Protein AF-A0A151F2N2-F1 (afdb_monomer)

Foldseek 3Di:
DEAEDAAPDQVVRCVVVVHHCSNVVRLVVLVVCVVVVHDYAYDYDDDPVCVVPVVVSVVSRD

Sequence (62 aa):
MAVSLDSHIPEQHNEFREIDGTFKKTIKTLDFLRENEISFSVITVPHRENCSYIEDIIDYSF

Mean predicted aligned error: 3.09 Å

So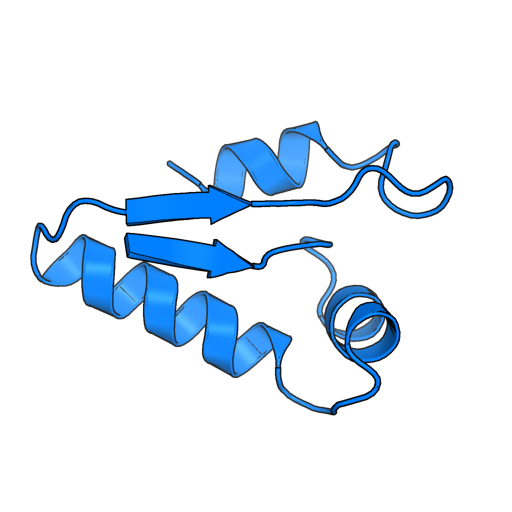lvent-accessible surface area (backbone atoms only — not comparable to full-atom values): 3709 Å² total; per-residue (Å²): 87,82,45,75,52,61,45,83,47,55,68,59,25,12,57,81,63,77,36,86,62,44,37,63,50,43,52,53,48,52,50,54,32,58,78,66,74,48,76,66,44,74,45,62,74,88,40,91,90,31,56,91,45,47,67,59,44,52,60,74,64,109

Secondary structure (DSSP, 8-state):
-EEE---SSHHHHHHHTTSTTHHHHHHHHHHHHHHTT---EEE----TTTGGGHHHHHHTT-

Radius of gyration: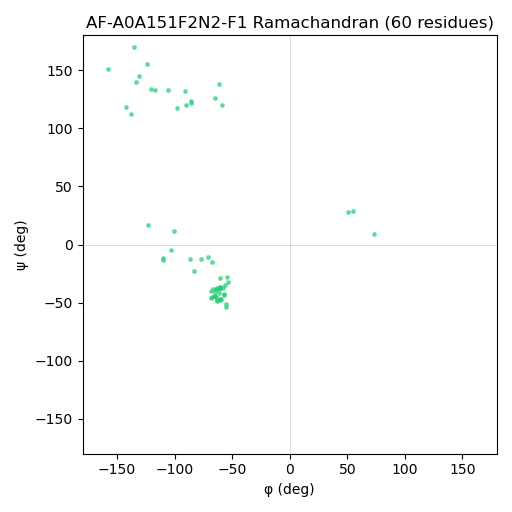 11.15 Å; Cα contacts (8 Å, |Δi|>4): 69; chains: 1; bounding box: 25×15×31 Å

pLDDT: mean 90.39, std 5.44, range [66.81, 96.75]

Structure (mmCIF, N/CA/C/O backbone):
data_AF-A0A151F2N2-F1
#
_entry.id   AF-A0A151F2N2-F1
#
loop_
_atom_site.group_PDB
_atom_site.id
_atom_site.type_symbol
_atom_site.label_atom_id
_atom_site.label_alt_id
_atom_site.label_comp_id
_atom_site.label_asym_id
_atom_site.label_entity_id
_atom_site.label_seq_id
_atom_site.pdbx_PDB_ins_code
_atom_site.Cartn_x
_atom_site.Cartn_y
_atom_site.Cartn_z
_atom_site.occupancy
_atom_site.B_iso_or_equiv
_atom_site.auth_seq_id
_atom_site.auth_comp_id
_atom_site.auth_asym_id
_atom_site.auth_atom_id
_atom_site.pdbx_PDB_model_num
ATOM 1 N N . MET A 1 1 ? -5.384 7.526 10.507 1.00 85.44 1 MET A N 1
ATOM 2 C CA . MET A 1 1 ? -3.916 7.451 10.280 1.00 85.44 1 MET A CA 1
ATOM 3 C C . MET A 1 1 ? -3.654 7.168 8.810 1.00 85.44 1 MET A C 1
ATOM 5 O O . MET A 1 1 ? -4.487 6.511 8.210 1.00 85.44 1 MET A O 1
ATOM 9 N N . ALA A 1 2 ? -2.564 7.659 8.220 1.00 91.62 2 ALA A N 1
ATOM 10 C CA . ALA A 1 2 ? -2.267 7.412 6.808 1.00 91.62 2 ALA A CA 1
ATOM 11 C C . ALA A 1 2 ? -1.132 6.397 6.648 1.00 91.62 2 ALA A C 1
ATOM 13 O O . ALA A 1 2 ? -0.097 6.533 7.301 1.00 91.62 2 ALA A O 1
ATOM 14 N N . VAL A 1 3 ? -1.322 5.410 5.776 1.00 94.00 3 VAL A N 1
ATOM 15 C CA . VAL A 1 3 ? -0.318 4.402 5.431 1.00 94.00 3 VAL A CA 1
ATOM 16 C C . VAL A 1 3 ? -0.040 4.484 3.938 1.00 94.00 3 VAL A C 1
ATOM 18 O O . VAL A 1 3 ? -0.945 4.587 3.120 1.00 94.00 3 VAL A O 1
ATOM 21 N N . SER A 1 4 ? 1.235 4.476 3.588 1.00 93.31 4 SER A N 1
ATOM 22 C CA . SER A 1 4 ? 1.688 4.549 2.207 1.00 93.31 4 SER A CA 1
ATOM 23 C C . SER A 1 4 ? 1.740 3.169 1.546 1.00 93.31 4 SER A C 1
ATOM 25 O O . SER A 1 4 ? 2.456 2.296 2.047 1.00 93.31 4 SER A O 1
ATOM 27 N N . LEU A 1 5 ? 1.041 3.002 0.420 1.00 93.56 5 LEU A N 1
ATOM 28 C CA . LEU A 1 5 ? 1.059 1.802 -0.424 1.00 93.56 5 LEU A CA 1
ATOM 29 C C . LEU A 1 5 ? 1.101 2.218 -1.901 1.00 93.56 5 LEU A C 1
ATOM 31 O O . LEU A 1 5 ? 0.148 2.798 -2.412 1.00 93.56 5 LEU A O 1
ATOM 35 N N . ASP A 1 6 ? 2.210 1.945 -2.582 1.00 91.88 6 ASP A N 1
ATOM 36 C CA . ASP A 1 6 ? 2.461 2.412 -3.953 1.00 91.88 6 ASP A CA 1
ATOM 37 C C . ASP A 1 6 ? 2.431 1.284 -4.984 1.00 91.88 6 ASP A C 1
ATOM 39 O O . ASP A 1 6 ? 2.395 1.559 -6.180 1.00 91.88 6 ASP A O 1
ATOM 43 N N . SER A 1 7 ? 2.426 0.026 -4.539 1.00 91.06 7 SER A N 1
ATOM 44 C CA . SER A 1 7 ? 2.193 -1.147 -5.380 1.00 91.06 7 SER A CA 1
ATOM 45 C C . SER A 1 7 ? 1.721 -2.328 -4.530 1.00 91.06 7 SER A C 1
ATOM 47 O O . SER A 1 7 ? 2.089 -2.446 -3.359 1.00 91.06 7 SER A O 1
ATOM 49 N N . HIS A 1 8 ? 0.936 -3.226 -5.126 1.00 88.38 8 HIS A N 1
ATOM 50 C CA . HIS A 1 8 ? 0.639 -4.542 -4.552 1.00 88.38 8 HIS A CA 1
ATOM 51 C C . HIS A 1 8 ? 1.812 -5.528 -4.734 1.00 88.38 8 HIS A C 1
ATOM 53 O O . HIS A 1 8 ? 1.837 -6.592 -4.114 1.00 88.38 8 HIS A O 1
ATOM 59 N N . ILE A 1 9 ? 2.788 -5.178 -5.581 1.00 90.44 9 ILE A N 1
ATOM 60 C CA . ILE A 1 9 ? 3.980 -5.975 -5.872 1.00 90.44 9 ILE A CA 1
ATOM 61 C C . ILE A 1 9 ? 5.089 -5.579 -4.880 1.00 90.44 9 ILE A C 1
ATOM 63 O O . ILE A 1 9 ? 5.499 -4.412 -4.866 1.00 90.44 9 ILE A O 1
ATOM 67 N N . PRO A 1 10 ? 5.609 -6.517 -4.061 1.00 92.25 10 PRO A N 1
ATOM 68 C CA . PRO A 1 10 ? 6.562 -6.203 -2.998 1.00 92.25 10 PRO A CA 1
ATOM 69 C C . PRO A 1 10 ? 7.829 -5.494 -3.472 1.00 92.25 10 PRO A C 1
ATOM 71 O O . PRO A 1 10 ? 8.285 -4.550 -2.827 1.00 92.25 10 PRO A O 1
ATOM 74 N N . GLU A 1 11 ? 8.400 -5.950 -4.582 1.00 92.12 11 GLU A N 1
ATOM 75 C CA . GLU A 1 11 ? 9.646 -5.430 -5.137 1.00 92.12 11 GLU A 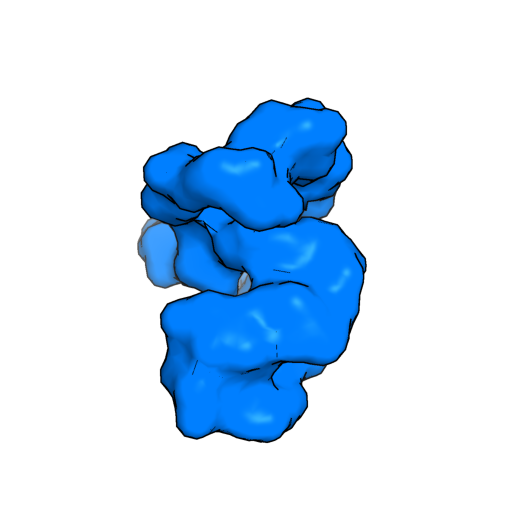CA 1
ATOM 76 C C . GLU A 1 11 ? 9.466 -3.987 -5.611 1.00 92.12 11 GLU A C 1
ATOM 78 O O . GLU A 1 11 ? 10.268 -3.130 -5.253 1.00 92.12 11 GLU A O 1
ATOM 83 N N . GLN A 1 12 ? 8.365 -3.699 -6.310 1.00 91.06 12 GLN A N 1
ATOM 84 C CA . GLN A 1 12 ? 8.048 -2.347 -6.776 1.00 91.06 12 GLN A CA 1
ATOM 85 C C . GLN A 1 12 ? 7.797 -1.399 -5.606 1.00 91.06 12 GLN A C 1
ATOM 87 O O . GLN A 1 12 ? 8.310 -0.288 -5.589 1.00 91.06 12 GLN A O 1
ATOM 92 N N . HIS A 1 13 ? 7.034 -1.827 -4.596 1.00 91.81 13 HIS A N 1
ATOM 93 C CA . HIS A 1 13 ? 6.786 -0.985 -3.424 1.00 91.81 13 HIS A CA 1
ATOM 94 C C . HIS A 1 13 ? 8.074 -0.702 -2.640 1.00 91.81 13 HIS A C 1
ATOM 96 O O . HIS A 1 13 ? 8.270 0.416 -2.167 1.00 91.81 13 HIS A O 1
ATOM 102 N N . ASN A 1 14 ? 8.972 -1.686 -2.524 1.00 92.75 14 ASN A N 1
ATOM 103 C CA . ASN A 1 14 ? 10.288 -1.463 -1.923 1.00 92.75 14 ASN A CA 1
ATOM 104 C C . ASN A 1 14 ? 11.135 -0.488 -2.752 1.00 92.75 14 ASN A C 1
ATOM 106 O O . ASN A 1 14 ? 11.791 0.371 -2.167 1.00 92.75 14 ASN A O 1
ATOM 110 N N . GLU A 1 15 ? 11.092 -0.596 -4.083 1.00 92.19 15 GLU A N 1
ATOM 111 C CA . GLU A 1 15 ? 11.789 0.290 -5.021 1.00 92.19 15 GLU A CA 1
ATOM 112 C C . GLU A 1 15 ? 11.283 1.734 -4.922 1.00 92.19 15 GLU A C 1
ATOM 114 O O . GLU A 1 15 ? 12.089 2.637 -4.712 1.00 92.19 15 GLU A O 1
ATOM 119 N N . PHE A 1 16 ? 9.961 1.957 -4.922 1.00 89.50 16 PHE A N 1
ATOM 120 C CA . PHE A 1 16 ? 9.354 3.281 -4.707 1.00 89.50 16 PHE A CA 1
ATOM 121 C C . PHE A 1 16 ? 9.818 3.959 -3.414 1.00 89.50 16 PHE A C 1
ATOM 123 O O . PHE A 1 16 ? 9.796 5.185 -3.296 1.00 89.50 16 PHE A O 1
ATOM 130 N N . ARG A 1 17 ? 10.189 3.156 -2.416 1.00 87.19 17 ARG A N 1
ATOM 131 C CA . ARG A 1 17 ? 10.601 3.616 -1.090 1.00 87.19 17 ARG A CA 1
ATOM 132 C C . ARG A 1 17 ? 12.110 3.579 -0.886 1.00 87.19 17 ARG A C 1
ATOM 134 O O . ARG A 1 17 ? 12.546 4.013 0.175 1.00 87.19 17 ARG A O 1
ATOM 141 N N . GLU A 1 18 ? 12.868 3.058 -1.853 1.00 91.81 18 GLU A N 1
ATOM 142 C CA . GLU A 1 18 ? 14.313 2.799 -1.788 1.00 91.81 18 GLU A CA 1
ATOM 143 C C . GLU A 1 18 ? 14.738 2.013 -0.528 1.00 91.81 18 GLU A C 1
ATOM 145 O O . GLU A 1 18 ? 15.848 2.163 -0.014 1.00 91.81 18 GLU A O 1
ATOM 150 N N . ILE A 1 19 ? 13.834 1.188 0.020 1.00 92.69 19 ILE A N 1
ATOM 151 C CA . ILE A 1 19 ? 14.039 0.470 1.283 1.00 92.69 19 ILE A CA 1
ATOM 152 C C . ILE A 1 19 ? 13.423 -0.930 1.202 1.00 92.69 19 ILE A C 1
ATOM 154 O O . ILE A 1 19 ? 12.198 -1.102 1.143 1.00 92.69 19 ILE A O 1
ATOM 158 N N . ASP A 1 20 ? 14.281 -1.939 1.339 1.00 94.56 20 ASP A N 1
ATOM 159 C CA . ASP A 1 20 ? 13.887 -3.345 1.366 1.00 94.56 20 ASP A CA 1
ATOM 160 C C . ASP A 1 20 ? 12.949 -3.689 2.530 1.00 94.56 20 ASP A C 1
ATOM 162 O O . ASP A 1 20 ? 13.125 -3.289 3.689 1.00 94.56 20 ASP A O 1
ATOM 166 N N . GLY A 1 21 ? 11.936 -4.497 2.218 1.00 93.81 21 GLY A N 1
ATOM 167 C CA . GLY A 1 21 ? 10.971 -5.002 3.190 1.00 93.81 21 GLY A CA 1
ATOM 168 C C . GLY A 1 21 ? 9.969 -3.959 3.689 1.00 93.81 21 GLY A C 1
ATOM 169 O O . GLY A 1 21 ? 9.217 -4.255 4.624 1.00 93.81 21 GLY A O 1
ATOM 170 N N . THR A 1 22 ? 9.922 -2.765 3.090 1.00 94.88 22 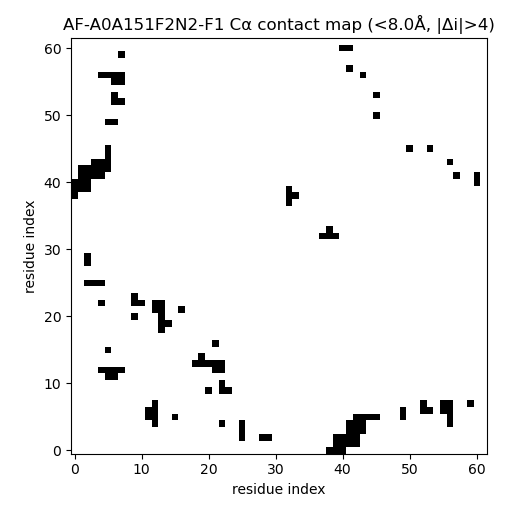THR A N 1
ATOM 171 C CA . THR A 1 22 ? 8.880 -1.773 3.386 1.00 94.88 22 THR A CA 1
ATOM 172 C C . THR A 1 22 ? 7.500 -2.292 3.040 1.00 94.88 22 THR A C 1
ATOM 174 O O . THR A 1 22 ? 6.603 -2.111 3.853 1.00 94.88 22 THR A O 1
ATOM 177 N N . PHE A 1 23 ? 7.340 -3.043 1.948 1.00 94.62 23 PHE A N 1
ATOM 178 C CA . PHE A 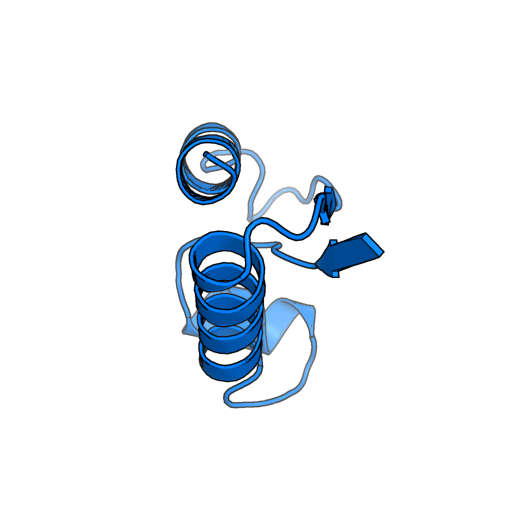1 23 ? 6.061 -3.670 1.614 1.00 94.62 23 PHE A CA 1
ATOM 179 C C . PHE A 1 23 ? 5.542 -4.542 2.762 1.00 94.62 23 PHE A C 1
ATOM 181 O O . PHE A 1 23 ? 4.434 -4.360 3.260 1.00 94.62 23 PHE A O 1
ATOM 188 N N . LYS A 1 24 ? 6.390 -5.442 3.274 1.00 95.31 24 LYS A N 1
ATOM 189 C CA . LYS A 1 24 ? 6.033 -6.332 4.388 1.00 95.31 24 LYS A CA 1
ATOM 190 C C . LYS A 1 24 ? 5.662 -5.554 5.652 1.00 95.31 24 LYS A C 1
ATOM 192 O O . LYS A 1 24 ? 4.790 -5.992 6.397 1.00 95.31 24 LYS A O 1
ATOM 197 N N . LYS A 1 25 ? 6.339 -4.434 5.925 1.00 95.25 25 LYS A N 1
ATOM 198 C CA . LYS A 1 25 ? 6.003 -3.555 7.055 1.00 95.25 25 LYS A CA 1
ATOM 199 C C . LYS A 1 25 ? 4.659 -2.865 6.826 1.00 95.25 25 LYS A C 1
ATOM 201 O O . LYS A 1 25 ? 3.838 -2.896 7.731 1.00 95.25 25 LYS A O 1
ATOM 206 N N . THR A 1 26 ? 4.428 -2.327 5.630 1.00 94.94 26 THR A N 1
ATOM 207 C CA . THR A 1 26 ? 3.166 -1.698 5.231 1.00 94.94 26 THR A CA 1
ATOM 208 C C . THR A 1 26 ? 1.995 -2.657 5.420 1.00 94.94 26 THR A C 1
ATOM 210 O O . THR A 1 26 ? 1.076 -2.321 6.157 1.00 94.94 26 THR A O 1
ATOM 213 N N . ILE A 1 27 ? 2.057 -3.870 4.859 1.00 94.25 27 ILE A N 1
ATOM 214 C CA . ILE A 1 27 ? 0.980 -4.864 4.999 1.00 94.25 27 ILE A CA 1
ATOM 215 C C . ILE A 1 27 ? 0.740 -5.220 6.469 1.00 94.25 27 ILE A C 1
ATOM 217 O O . ILE A 1 27 ? -0.388 -5.140 6.939 1.00 94.25 27 ILE A O 1
ATOM 221 N N . LYS A 1 28 ? 1.802 -5.487 7.243 1.00 95.19 28 LYS A N 1
ATOM 222 C CA . LYS A 1 28 ? 1.671 -5.736 8.689 1.00 95.19 28 LYS A CA 1
ATOM 223 C C . LYS A 1 28 ? 1.015 -4.579 9.440 1.00 95.19 28 LYS A C 1
ATOM 225 O O . LYS A 1 28 ? 0.289 -4.813 10.400 1.00 95.19 28 LYS A O 1
ATOM 230 N N . THR A 1 29 ? 1.305 -3.338 9.054 1.00 94.69 29 THR A N 1
ATOM 231 C CA . THR A 1 29 ? 0.665 -2.161 9.641 1.00 94.69 29 THR A CA 1
ATOM 232 C C . THR A 1 29 ? -0.812 -2.103 9.269 1.00 94.69 29 THR A C 1
ATOM 234 O O . THR A 1 29 ? -1.623 -1.867 10.155 1.00 94.69 29 THR A O 1
ATOM 237 N N . LEU A 1 30 ? -1.175 -2.344 8.007 1.00 93.69 30 LEU A N 1
ATOM 238 C CA . LEU A 1 30 ? -2.577 -2.372 7.578 1.00 93.69 30 LEU A CA 1
ATOM 239 C C . LEU A 1 30 ? -3.370 -3.453 8.323 1.00 93.69 30 LEU A C 1
ATOM 241 O O . LEU A 1 30 ? -4.424 -3.151 8.876 1.00 93.69 30 LEU A O 1
ATOM 245 N N . ASP A 1 31 ? -2.824 -4.668 8.421 1.00 94.31 31 ASP A N 1
ATOM 246 C CA . ASP A 1 31 ? -3.451 -5.779 9.1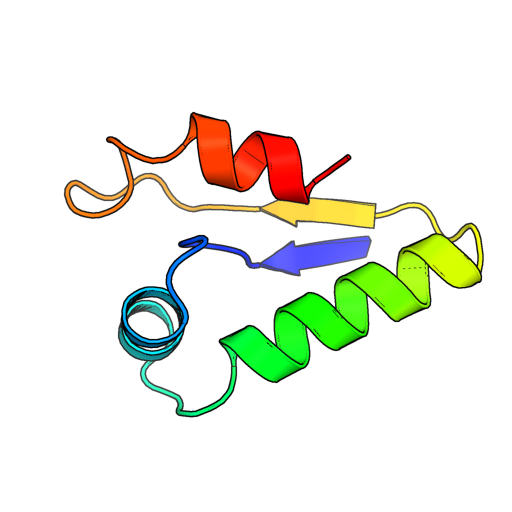43 1.00 94.31 31 ASP A CA 1
ATOM 247 C C . ASP A 1 31 ? -3.643 -5.446 10.624 1.00 94.31 31 ASP A C 1
ATOM 249 O O . ASP A 1 31 ? -4.751 -5.557 11.139 1.00 94.31 31 ASP A O 1
ATOM 253 N N . PHE A 1 32 ? -2.603 -4.930 11.288 1.00 95.69 32 PHE A N 1
ATOM 254 C CA . PHE A 1 32 ? -2.691 -4.507 12.686 1.00 95.69 32 PHE A CA 1
ATOM 255 C C . PHE A 1 32 ? -3.782 -3.450 12.904 1.00 95.69 32 PHE A C 1
ATOM 257 O O . PHE A 1 32 ? -4.527 -3.516 13.880 1.00 95.69 32 PHE A O 1
ATOM 264 N N . LEU A 1 33 ? -3.891 -2.465 12.010 1.00 94.06 33 LEU A N 1
ATOM 265 C CA . LEU A 1 33 ? -4.907 -1.419 12.132 1.00 94.06 33 LEU A CA 1
ATOM 266 C C . LEU A 1 33 ? -6.314 -1.967 11.914 1.00 94.06 33 LEU A C 1
ATOM 268 O O . LEU A 1 33 ? -7.219 -1.600 12.661 1.00 94.06 33 LEU A O 1
ATOM 272 N N . ARG A 1 34 ? -6.477 -2.871 10.942 1.00 92.75 34 ARG A N 1
ATOM 273 C CA . ARG A 1 34 ? -7.744 -3.546 10.651 1.00 92.75 34 ARG A CA 1
ATOM 274 C C . ARG A 1 34 ? -8.194 -4.412 11.832 1.00 92.75 34 ARG A C 1
ATOM 276 O O . ARG A 1 34 ? -9.325 -4.277 12.281 1.00 92.75 34 ARG A O 1
ATOM 283 N N . GLU A 1 35 ? -7.300 -5.237 12.377 1.00 96.25 35 GLU A N 1
ATOM 284 C CA . GLU A 1 35 ? -7.562 -6.121 13.526 1.00 96.25 35 GLU A CA 1
ATOM 285 C C . GLU A 1 35 ? -7.962 -5.363 14.799 1.00 96.25 35 GLU A C 1
ATOM 287 O O . GLU A 1 35 ? -8.691 -5.897 15.630 1.00 96.25 35 GLU A O 1
ATOM 292 N N . ASN A 1 36 ? -7.491 -4.124 14.956 1.00 96.75 36 ASN A N 1
ATOM 293 C CA . ASN A 1 36 ? -7.781 -3.284 16.120 1.00 96.75 36 ASN A CA 1
ATOM 294 C C . ASN A 1 36 ? -8.885 -2.244 15.854 1.00 96.75 36 ASN A C 1
ATOM 296 O O . ASN A 1 36 ? -9.051 -1.327 16.656 1.00 96.75 36 ASN A O 1
ATOM 300 N N . GLU A 1 37 ? -9.607 -2.352 14.732 1.00 95.44 37 GLU A N 1
ATOM 301 C CA . GLU A 1 37 ? -10.693 -1.437 14.342 1.00 95.44 37 GLU A CA 1
ATOM 302 C C . GLU A 1 37 ? -10.261 0.046 14.311 1.00 95.44 37 GLU A C 1
ATOM 304 O O . GLU A 1 37 ? -11.049 0.971 14.530 1.00 95.44 37 GLU A O 1
ATOM 309 N N . ILE A 1 38 ? -8.978 0.301 14.032 1.00 94.69 38 ILE A N 1
ATOM 310 C CA . ILE A 1 38 ? -8.418 1.651 13.980 1.00 94.69 38 ILE A CA 1
ATOM 311 C C . ILE A 1 38 ? -8.647 2.214 12.584 1.00 94.69 38 ILE A C 1
ATOM 313 O O . ILE A 1 38 ? -8.146 1.679 11.604 1.00 94.69 38 ILE A O 1
ATOM 317 N N . SER A 1 39 ? -9.332 3.352 12.483 1.00 93.38 39 SER A N 1
ATOM 318 C CA . SER A 1 39 ? -9.551 4.006 11.190 1.00 93.38 39 SER A CA 1
ATOM 319 C C . SER A 1 39 ? -8.238 4.489 10.549 1.00 93.38 39 SER A C 1
ATOM 321 O O . SER A 1 39 ? -7.450 5.258 11.129 1.00 93.38 39 SER A O 1
ATOM 323 N N . PHE A 1 40 ? -8.018 4.068 9.305 1.00 93.38 40 PHE A N 1
ATOM 324 C CA . PHE A 1 40 ? -6.864 4.448 8.503 1.00 93.38 40 PHE A CA 1
ATOM 325 C C . PHE A 1 40 ? -7.251 4.820 7.071 1.00 93.38 40 PHE A C 1
ATOM 327 O O . PHE A 1 40 ? -8.388 4.661 6.639 1.00 93.38 40 PHE A O 1
ATOM 334 N N . SER A 1 41 ? -6.283 5.369 6.349 1.00 93.00 41 SER A N 1
ATOM 335 C CA . SER A 1 41 ? -6.374 5.667 4.926 1.00 93.00 41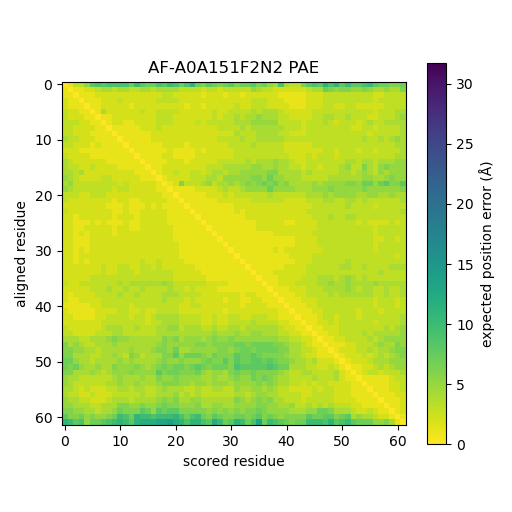 SER A CA 1
ATOM 336 C C . SER A 1 41 ? -5.106 5.172 4.256 1.00 93.00 41 SER A C 1
ATOM 338 O O . SER A 1 41 ? -4.011 5.344 4.800 1.00 93.00 41 SER A O 1
ATOM 340 N N . VAL A 1 42 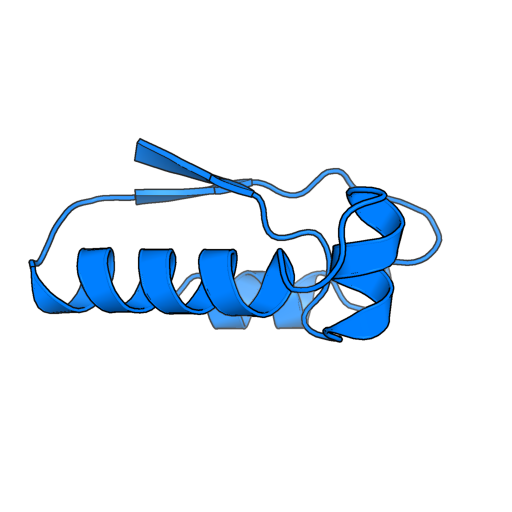? -5.253 4.587 3.076 1.00 92.75 42 VAL A N 1
ATOM 341 C CA . VAL A 1 42 ? -4.124 4.264 2.212 1.00 92.75 42 VAL A CA 1
ATOM 342 C C . VAL A 1 42 ? -3.869 5.446 1.285 1.00 92.75 42 VAL A C 1
ATOM 344 O O . VAL A 1 42 ? -4.800 6.016 0.720 1.00 92.75 42 VAL A O 1
ATOM 347 N N . ILE A 1 43 ? -2.608 5.852 1.177 1.00 92.62 43 ILE A N 1
ATOM 348 C CA . ILE A 1 43 ? -2.161 6.913 0.277 1.00 92.62 43 ILE A CA 1
ATOM 349 C C . ILE A 1 43 ? -1.201 6.301 -0.731 1.00 92.62 43 ILE A C 1
ATOM 351 O O . ILE A 1 43 ? -0.266 5.594 -0.355 1.00 92.62 43 ILE A O 1
ATOM 355 N N . THR A 1 44 ? -1.417 6.638 -1.994 1.00 90.75 44 THR A N 1
ATOM 356 C CA . THR A 1 44 ? -0.543 6.294 -3.109 1.00 90.75 44 THR A CA 1
ATOM 357 C C . THR A 1 44 ? -0.269 7.546 -3.929 1.00 90.75 44 THR A C 1
ATOM 359 O O . THR A 1 44 ? -1.141 8.414 -4.050 1.00 90.75 44 THR A O 1
ATOM 362 N N . VAL A 1 45 ? 0.940 7.666 -4.473 1.00 88.94 45 VAL A N 1
ATOM 363 C CA . VAL A 1 45 ? 1.244 8.687 -5.481 1.00 88.94 45 VAL A CA 1
ATOM 364 C C . VAL A 1 45 ? 1.159 8.022 -6.854 1.00 88.94 45 VAL A C 1
ATOM 366 O O . VAL A 1 45 ? 1.945 7.111 -7.125 1.00 88.94 45 VAL A O 1
ATOM 369 N N . PRO A 1 46 ? 0.239 8.458 -7.736 1.00 88.38 46 PRO A N 1
ATOM 370 C CA . PRO A 1 46 ? 0.169 7.929 -9.089 1.00 88.38 46 PRO A CA 1
ATOM 371 C C . PRO A 1 46 ? 1.489 8.155 -9.833 1.00 88.38 46 PRO A C 1
ATOM 373 O O . PRO A 1 46 ? 1.934 9.288 -10.028 1.00 88.38 46 PRO A O 1
ATOM 376 N N . HIS A 1 47 ? 2.098 7.060 -10.263 1.00 86.56 47 HIS A N 1
ATOM 377 C CA . HIS A 1 47 ? 3.305 6.997 -11.067 1.00 86.56 47 HIS A CA 1
ATOM 378 C C . HIS A 1 47 ? 3.017 6.192 -12.333 1.00 86.56 47 HIS A C 1
ATOM 380 O O . HIS A 1 47 ? 2.151 5.319 -12.357 1.00 86.56 47 HIS A O 1
ATOM 386 N N . ARG A 1 48 ? 3.779 6.428 -13.404 1.00 86.69 48 ARG A N 1
ATOM 387 C CA . ARG A 1 48 ? 3.615 5.673 -14.656 1.00 86.69 48 ARG A CA 1
ATOM 388 C C . ARG A 1 48 ? 3.686 4.155 -14.439 1.00 86.69 48 ARG A C 1
ATOM 390 O O . ARG A 1 48 ? 3.026 3.412 -15.154 1.00 86.69 48 ARG A O 1
ATOM 397 N N . GLU A 1 49 ? 4.475 3.722 -13.464 1.00 84.81 49 GLU A N 1
ATOM 398 C CA . GLU A 1 49 ? 4.736 2.311 -13.167 1.00 84.81 49 GLU A CA 1
ATOM 399 C C . GLU A 1 49 ? 3.659 1.651 -12.298 1.00 84.81 49 GLU A C 1
ATOM 401 O O . GLU A 1 49 ? 3.511 0.435 -12.367 1.00 84.81 49 GLU A O 1
ATOM 406 N N . ASN A 1 50 ? 2.880 2.423 -11.527 1.00 85.25 50 ASN A N 1
ATOM 407 C CA . ASN A 1 50 ? 1.812 1.884 -10.676 1.00 85.25 50 ASN A CA 1
ATOM 408 C C . ASN A 1 50 ? 0.396 2.236 -11.154 1.00 85.25 50 ASN A C 1
ATOM 410 O O . ASN A 1 50 ? -0.562 1.611 -10.710 1.00 85.25 50 ASN A O 1
ATOM 414 N N . CYS A 1 51 ? 0.246 3.179 -12.093 1.00 85.81 51 CYS A N 1
ATOM 415 C CA . CYS A 1 51 ? -1.059 3.633 -12.579 1.00 85.81 51 CYS A CA 1
ATOM 416 C C . CYS A 1 51 ? -1.926 2.497 -13.135 1.00 85.81 51 CYS A C 1
ATOM 418 O O . CYS A 1 51 ? -3.142 2.521 -12.973 1.00 85.81 51 CYS A O 1
ATOM 420 N N . SER A 1 52 ? -1.313 1.499 -13.777 1.00 87.69 52 SER A N 1
ATOM 421 C CA . SER A 1 52 ? -2.020 0.326 -14.306 1.00 87.69 52 SER A CA 1
ATOM 422 C C . SER A 1 52 ? -2.538 -0.628 -13.224 1.00 87.69 52 SER A C 1
ATOM 424 O O . SER A 1 52 ? -3.321 -1.510 -13.550 1.00 87.69 52 SER A O 1
ATOM 426 N N . TYR A 1 53 ? -2.119 -0.439 -11.970 1.00 84.06 53 TYR A N 1
ATOM 427 C CA . TYR A 1 53 ? -2.415 -1.295 -10.819 1.00 84.06 53 TYR A CA 1
ATOM 428 C C . TYR A 1 53 ? -3.085 -0.518 -9.674 1.00 84.06 53 TYR A C 1
ATOM 430 O O . TYR A 1 53 ? -3.092 -0.965 -8.529 1.00 84.06 53 TYR A O 1
ATOM 438 N N . ILE A 1 54 ? -3.621 0.678 -9.952 1.00 87.31 54 ILE A N 1
ATOM 439 C CA . ILE A 1 54 ? -4.291 1.501 -8.932 1.00 87.31 54 ILE A CA 1
ATOM 440 C C . ILE A 1 54 ? -5.492 0.763 -8.335 1.00 87.31 54 ILE A C 1
ATOM 442 O O . ILE A 1 54 ? -5.717 0.866 -7.133 1.00 87.31 54 ILE A O 1
ATOM 446 N N . GLU A 1 55 ? -6.237 0.009 -9.145 1.00 87.88 55 GLU A N 1
ATOM 447 C CA . GLU A 1 55 ? -7.372 -0.788 -8.662 1.00 87.88 55 GLU A CA 1
ATOM 448 C C . GLU 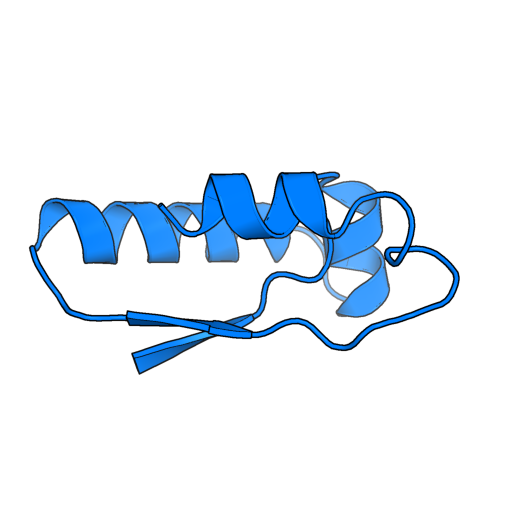A 1 55 ? -6.919 -1.840 -7.639 1.00 87.88 55 GLU A C 1
ATOM 450 O O . GLU A 1 55 ? -7.511 -1.934 -6.568 1.00 87.88 55 GLU A O 1
ATOM 455 N N . ASP A 1 56 ? -5.789 -2.513 -7.876 1.00 87.81 56 ASP A N 1
ATOM 456 C CA . ASP A 1 56 ? -5.230 -3.477 -6.919 1.00 87.81 56 ASP A CA 1
ATOM 457 C C . ASP A 1 56 ? -4.827 -2.805 -5.591 1.00 87.81 56 ASP A C 1
ATOM 459 O O . ASP A 1 56 ? -5.003 -3.366 -4.510 1.00 87.81 56 ASP A O 1
ATOM 463 N N . ILE A 1 57 ? -4.286 -1.580 -5.645 1.00 86.38 57 ILE A N 1
ATOM 464 C CA . ILE A 1 57 ? -3.929 -0.801 -4.443 1.00 86.38 57 ILE A CA 1
ATOM 465 C C . ILE A 1 57 ? -5.191 -0.416 -3.657 1.00 86.38 57 ILE A C 1
ATOM 467 O O . ILE A 1 57 ? -5.191 -0.438 -2.421 1.00 86.38 57 ILE A O 1
ATOM 471 N N . ILE A 1 58 ? -6.269 -0.072 -4.363 1.00 85.25 58 ILE A N 1
ATOM 472 C CA . ILE A 1 58 ? -7.570 0.232 -3.765 1.00 85.25 58 ILE A CA 1
ATOM 473 C C . ILE A 1 58 ? -8.134 -1.014 -3.074 1.00 85.25 58 ILE A C 1
ATOM 475 O O . ILE A 1 58 ? -8.545 -0.911 -1.921 1.00 85.25 58 ILE A O 1
ATOM 479 N N . ASP A 1 59 ? -8.079 -2.184 -3.708 1.00 85.75 59 ASP A N 1
ATOM 480 C CA . ASP A 1 59 ? -8.570 -3.437 -3.121 1.00 85.75 59 ASP A CA 1
ATOM 481 C C . ASP A 1 59 ? -7.836 -3.800 -1.821 1.00 85.75 59 ASP A C 1
ATOM 483 O O . ASP A 1 59 ? -8.461 -4.226 -0.852 1.00 85.75 59 ASP A O 1
ATOM 487 N N . TYR A 1 60 ? -6.528 -3.536 -1.735 1.00 76.19 60 TYR A N 1
ATOM 488 C CA . TYR A 1 60 ? -5.747 -3.705 -0.499 1.00 76.19 60 TYR A CA 1
ATOM 489 C C . TYR A 1 60 ? -6.120 -2.731 0.629 1.00 76.19 60 TYR A C 1
ATOM 491 O O . TYR A 1 60 ? -5.710 -2.923 1.780 1.00 76.19 60 TYR A O 1
ATOM 499 N N . SER A 1 61 ? -6.850 -1.667 0.300 1.00 72.81 61 SER A N 1
ATOM 500 C CA . SER A 1 61 ? -7.273 -0.631 1.241 1.00 72.81 61 SER A CA 1
ATOM 501 C C . SER A 1 61 ? -8.587 -0.965 1.956 1.00 72.81 61 SER A C 1
ATOM 503 O O . SER A 1 61 ? -8.910 -0.291 2.938 1.00 72.81 61 SER A O 1
ATOM 505 N N . PHE A 1 62 ? -9.320 -1.978 1.482 1.00 66.81 62 PHE A N 1
ATOM 506 C CA . PHE A 1 62 ? -10.556 -2.496 2.079 1.00 66.81 62 PHE A CA 1
ATOM 507 C C . PHE A 1 62 ? -10.309 -3.794 2.870 1.00 66.81 62 PHE A C 1
ATOM 509 O O . PHE A 1 62 ? -11.158 -4.133 3.722 1.00 66.81 62 PHE A O 1
#

Nearest PDB structures (foldseek):
  6efn-assembly1_A-2  TM=9.221E-01  e=4.843E-02  Bacillus subtilis subsp. subtilis str. 168
  7voc-assembly1_C  TM=9.037E-01  e=3.062E-01  Streptomyces griseochromogenes
  6q2q-assembly2_B  TM=6.984E-01  e=9.133E-01  Mus musculus
  6hq4-assembly1_B  TM=5.157E-01  e=8.125E+00  Bdellovibrio bacteriovorus HD100